Protein AF-A0A957GV05-F1 (afdb_monomer)

Mean predicted aligned error: 7.46 Å

Radius of gyration: 17.76 Å; Cα contacts (8 Å, |Δi|>4): 15; chains: 1; bounding box: 34×45×40 Å

Foldseek 3Di:
DDPPPPPDDDDDPPVVVVVLVPDDPVVNVVVVVVVVVVVLVVQLVVQCVVCVPDDSVVSNVVSVVVVVVVVVVVD

Sequence (75 aa):
MTETDELQFDPIDWQQMRMMAKLTVGERMKAMAQSSAFGHALLRGAFQTRFPNRSLHEINMMMMRYIEWQEERKY

pLDDT: mean 88.61, std 13.81, range [37.78, 97.94]

Nearest PDB structures (foldseek):
  6c3p-assembly1_A  TM=6.033E-01  e=4.932E+00  Homo sapiens
  6o9v-assembly1_B-2  TM=6.465E-01  e=9.237E+00  Paramagnetospirillum magnetotacticum

Solvent-accessible surface area (backbone atoms only — not comparable to full-atom values): 4618 Å² total; per-residue (Å²): 135,85,79,75,77,75,83,79,71,80,80,81,61,63,67,59,52,57,55,56,71,75,44,54,74,68,51,49,54,48,52,51,52,51,51,52,52,50,53,52,50,52,53,49,52,52,45,45,71,76,41,70,90,56,52,71,66,58,46,51,53,52,49,50,53,51,52,53,56,53,58,65,70,75,110

Secondary structure (DSSP, 8-state):
--------PPPP-HHHHHHHHTS-HHHHHHHHHHHHHHHHHHHHHHHHHH-TTS-HHHHHHHHHHHHHHHHHT--

Structure (mmCIF, N/CA/C/O backbone):
data_AF-A0A957GV05-F1
#
_entry.id   AF-A0A957GV05-F1
#
loop_
_atom_site.group_PDB
_atom_site.id
_atom_site.type_symbol
_atom_site.label_atom_id
_atom_site.label_alt_id
_atom_site.label_comp_id
_atom_site.label_asym_id
_atom_site.label_entity_id
_atom_site.label_seq_id
_atom_site.pdbx_PDB_ins_code
_atom_site.Cartn_x
_atom_site.Cartn_y
_atom_site.Cartn_z
_atom_site.occupancy
_atom_site.B_iso_or_equiv
_atom_site.auth_seq_id
_atom_site.auth_comp_id
_atom_site.auth_asym_id
_atom_site.auth_atom_id
_atom_site.pdbx_PDB_model_num
ATOM 1 N N . MET A 1 1 ? 18.959 -39.875 5.009 1.00 37.78 1 MET A N 1
ATOM 2 C CA . MET A 1 1 ? 18.046 -39.741 3.859 1.00 37.78 1 MET A CA 1
ATOM 3 C C . MET A 1 1 ? 17.676 -38.276 3.786 1.00 37.78 1 MET A C 1
ATOM 5 O O . MET A 1 1 ? 16.940 -37.815 4.641 1.00 37.78 1 MET A O 1
ATOM 9 N N . THR A 1 2 ? 18.324 -37.523 2.903 1.00 42.66 2 THR A N 1
ATOM 10 C CA . THR A 1 2 ? 18.029 -36.104 2.674 1.00 42.66 2 THR A CA 1
ATOM 11 C C . THR A 1 2 ? 16.868 -36.031 1.698 1.00 42.66 2 THR A C 1
ATOM 13 O O . THR A 1 2 ? 17.050 -36.275 0.508 1.00 42.66 2 THR A O 1
ATOM 16 N N . GLU A 1 3 ? 15.678 -35.786 2.232 1.00 50.44 3 GLU A N 1
ATOM 17 C CA . GLU A 1 3 ? 14.492 -35.419 1.468 1.00 50.44 3 GLU A CA 1
ATOM 18 C C . GLU A 1 3 ? 14.783 -34.038 0.866 1.00 50.44 3 GLU A C 1
ATOM 20 O O . GLU A 1 3 ? 14.850 -33.032 1.569 1.00 50.44 3 GLU A O 1
ATOM 25 N N . THR A 1 4 ? 15.125 -33.993 -0.420 1.00 58.12 4 THR A N 1
ATOM 2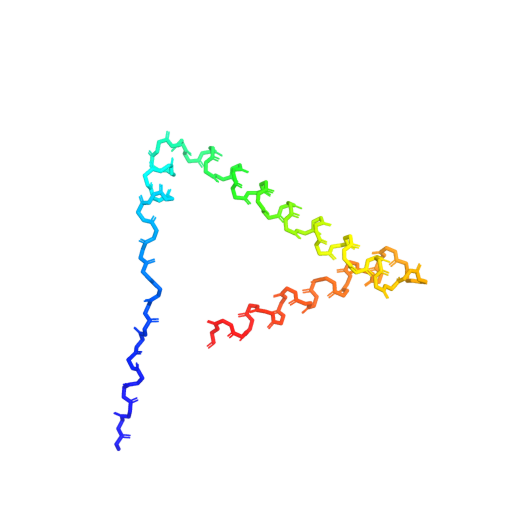6 C CA . THR A 1 4 ? 15.080 -32.746 -1.178 1.00 58.12 4 THR A CA 1
ATOM 27 C C . THR A 1 4 ? 13.608 -32.433 -1.371 1.00 58.12 4 THR A C 1
ATOM 29 O O . THR A 1 4 ? 12.997 -32.992 -2.280 1.00 58.12 4 THR A O 1
ATOM 32 N N . ASP A 1 5 ? 13.041 -31.598 -0.499 1.00 60.22 5 ASP A N 1
ATOM 33 C CA . ASP A 1 5 ? 11.787 -30.906 -0.790 1.00 60.22 5 ASP A CA 1
ATOM 34 C C . ASP A 1 5 ? 11.963 -30.237 -2.157 1.00 60.22 5 ASP A C 1
ATOM 36 O O . ASP A 1 5 ? 12.755 -29.302 -2.318 1.00 60.22 5 ASP A O 1
ATOM 40 N N . GLU A 1 6 ? 11.313 -30.785 -3.183 1.00 65.06 6 GLU A N 1
ATOM 41 C CA . GLU A 1 6 ? 11.294 -30.181 -4.506 1.00 65.06 6 GLU A CA 1
ATOM 42 C C . GLU A 1 6 ? 10.625 -28.814 -4.354 1.00 65.06 6 GLU A C 1
ATOM 44 O O . GLU A 1 6 ? 9.417 -28.721 -4.145 1.00 65.06 6 GLU A O 1
ATOM 49 N N . LEU A 1 7 ? 11.424 -27.744 -4.407 1.00 66.88 7 LEU A N 1
ATOM 50 C CA . LEU A 1 7 ? 10.936 -26.368 -4.394 1.00 66.88 7 LEU A CA 1
ATOM 51 C C . LEU A 1 7 ? 10.001 -26.171 -5.594 1.00 66.88 7 LEU A C 1
ATOM 53 O O . LEU A 1 7 ? 10.437 -25.904 -6.716 1.00 66.88 7 LEU A O 1
ATOM 57 N N . GLN A 1 8 ? 8.704 -26.333 -5.356 1.00 75.38 8 GLN A N 1
ATOM 58 C CA . GLN A 1 8 ? 7.668 -26.105 -6.345 1.00 75.38 8 GLN A CA 1
ATOM 59 C C . GLN A 1 8 ? 7.435 -24.597 -6.454 1.00 75.38 8 GLN A C 1
ATOM 61 O O . GLN A 1 8 ? 6.750 -23.994 -5.632 1.00 75.38 8 GLN A O 1
ATOM 66 N N . PHE A 1 9 ? 8.038 -23.973 -7.464 1.00 77.25 9 PHE A N 1
ATOM 67 C CA . PHE A 1 9 ? 7.793 -22.565 -7.761 1.00 77.25 9 PHE A CA 1
ATOM 68 C C . PHE A 1 9 ? 6.432 -22.378 -8.432 1.00 77.25 9 PHE A C 1
ATOM 70 O O . PHE A 1 9 ? 6.052 -23.150 -9.318 1.00 77.25 9 PHE A O 1
ATOM 77 N N . ASP A 1 10 ? 5.736 -21.302 -8.064 1.00 82.31 10 ASP A N 1
ATOM 78 C CA . ASP A 1 10 ? 4.578 -20.835 -8.819 1.00 82.31 10 ASP A CA 1
ATOM 79 C C . ASP A 1 10 ? 4.987 -20.515 -10.271 1.00 82.31 10 ASP A C 1
ATOM 81 O O . ASP A 1 10 ? 6.083 -19.992 -10.518 1.00 82.31 10 ASP A O 1
ATOM 85 N N . PRO A 1 11 ? 4.129 -20.814 -11.262 1.00 86.88 11 PRO A N 1
ATOM 86 C CA . PRO A 1 11 ? 4.423 -20.507 -12.653 1.00 86.88 11 PRO A CA 1
ATOM 87 C C . PRO A 1 11 ? 4.586 -18.994 -12.857 1.00 86.88 11 PRO A C 1
ATOM 89 O O . PRO A 1 11 ? 3.830 -18.189 -12.314 1.00 86.88 11 PRO A O 1
ATOM 92 N N . ILE A 1 12 ? 5.553 -18.603 -13.691 1.00 86.94 12 ILE A N 1
ATOM 93 C CA . ILE A 1 12 ? 5.808 -17.192 -14.012 1.00 86.94 12 ILE A CA 1
ATOM 94 C C . ILE A 1 12 ? 4.573 -16.575 -14.680 1.00 86.94 12 ILE A C 1
ATOM 96 O O . ILE A 1 12 ? 4.136 -17.031 -15.741 1.00 86.94 12 ILE A O 1
ATOM 100 N N . ASP A 1 13 ? 4.069 -15.471 -14.123 1.00 91.25 13 ASP A N 1
ATOM 101 C CA . ASP A 1 13 ? 3.057 -14.649 -14.786 1.00 91.25 13 ASP A CA 1
ATOM 102 C C . ASP A 1 13 ? 3.694 -13.832 -15.927 1.00 91.25 13 A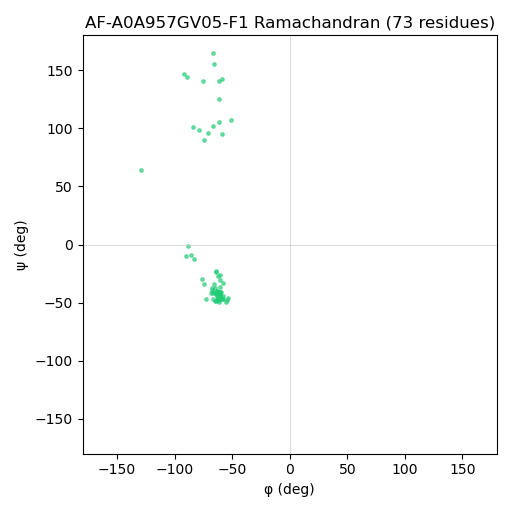SP A C 1
ATOM 104 O O . ASP A 1 13 ? 4.172 -12.700 -15.776 1.00 91.25 13 ASP A O 1
ATOM 108 N N . TRP A 1 14 ? 3.705 -14.431 -17.119 1.00 93.31 14 TRP A N 1
ATOM 109 C CA . TRP A 1 14 ? 4.234 -13.817 -18.336 1.00 93.31 14 TRP A CA 1
ATOM 110 C C . TRP A 1 14 ? 3.489 -12.546 -18.757 1.00 93.31 14 TRP A C 1
ATOM 112 O O . TRP A 1 14 ? 4.078 -11.681 -19.417 1.00 93.31 14 TRP A O 1
ATOM 122 N N . GLN A 1 15 ? 2.206 -12.413 -18.406 1.00 94.31 15 GLN A N 1
ATOM 123 C CA . GLN A 1 15 ? 1.431 -11.217 -18.728 1.00 94.31 15 GLN A CA 1
ATOM 124 C C . GLN A 1 15 ? 1.875 -10.061 -17.838 1.00 94.31 15 GLN A C 1
ATOM 126 O O . GLN A 1 15 ? 2.188 -8.982 -18.350 1.00 94.31 15 GLN A O 1
ATOM 131 N N . GLN A 1 16 ? 1.997 -10.308 -16.532 1.00 90.44 16 GLN A N 1
ATOM 132 C CA . GLN A 1 16 ? 2.535 -9.343 -15.581 1.00 90.44 16 GLN A CA 1
ATOM 133 C C . GLN A 1 16 ? 3.953 -8.916 -15.968 1.00 90.44 16 GLN A C 1
ATOM 135 O O . GLN A 1 16 ? 4.221 -7.716 -16.057 1.00 90.44 16 GLN A O 1
ATOM 140 N N . MET A 1 17 ? 4.836 -9.867 -16.293 1.00 91.06 17 MET A N 1
ATOM 141 C CA . MET A 1 17 ? 6.193 -9.570 -16.767 1.00 91.06 17 MET A CA 1
ATOM 142 C C . MET A 1 17 ? 6.185 -8.638 -17.983 1.00 91.06 17 MET A C 1
ATOM 144 O O . MET A 1 17 ? 6.894 -7.630 -18.006 1.00 91.06 17 MET A O 1
ATOM 148 N N . ARG A 1 18 ? 5.348 -8.929 -18.986 1.00 94.06 18 ARG A N 1
ATOM 149 C CA . ARG A 1 18 ? 5.246 -8.107 -20.199 1.00 94.06 18 ARG A CA 1
ATOM 150 C C . ARG A 1 18 ? 4.713 -6.705 -19.909 1.00 94.06 18 ARG A C 1
ATOM 152 O O . ARG A 1 18 ? 5.157 -5.754 -20.548 1.00 94.06 18 ARG A O 1
ATOM 159 N N . MET A 1 19 ? 3.766 -6.562 -18.982 1.00 91.69 19 MET A N 1
ATOM 160 C CA . MET A 1 19 ? 3.259 -5.252 -18.561 1.00 91.69 19 MET A CA 1
ATOM 161 C C . MET A 1 19 ? 4.342 -4.452 -17.834 1.00 91.69 19 MET A C 1
ATOM 163 O O . MET A 1 19 ? 4.589 -3.301 -18.184 1.00 91.69 19 MET A O 1
ATOM 167 N N . MET A 1 20 ? 5.049 -5.079 -16.893 1.00 90.31 20 MET A N 1
ATOM 168 C CA . MET A 1 20 ? 6.118 -4.442 -16.119 1.00 90.31 20 MET A CA 1
ATOM 169 C C . MET A 1 20 ? 7.323 -4.047 -16.981 1.00 90.31 20 MET A C 1
ATOM 171 O O . MET A 1 20 ? 7.941 -3.012 -16.730 1.00 90.31 20 MET A O 1
ATOM 175 N N . ALA A 1 21 ? 7.636 -4.826 -18.022 1.00 91.50 21 ALA A N 1
ATOM 176 C CA . ALA A 1 21 ? 8.721 -4.536 -18.960 1.00 91.50 21 ALA A CA 1
ATOM 177 C C . ALA A 1 21 ? 8.501 -3.247 -19.772 1.00 91.50 21 ALA A C 1
ATOM 179 O O . ALA A 1 21 ? 9.467 -2.652 -20.242 1.00 91.50 21 ALA A O 1
ATOM 180 N N . LYS A 1 22 ? 7.247 -2.801 -19.929 1.00 94.69 22 LYS A N 1
ATOM 181 C CA . LYS A 1 22 ? 6.904 -1.553 -20.633 1.00 94.69 22 LYS A CA 1
ATOM 182 C C . LYS A 1 22 ? 7.033 -0.304 -19.760 1.00 94.69 22 LYS A C 1
ATOM 184 O O . LYS A 1 22 ? 6.974 0.800 -20.289 1.00 94.69 22 LYS A O 1
ATOM 189 N N . LEU A 1 23 ? 7.170 -0.472 -18.447 1.00 93.94 23 LEU A N 1
ATOM 190 C CA . LEU A 1 23 ? 7.266 0.622 -17.487 1.00 93.94 23 LEU A CA 1
ATOM 191 C C . LEU A 1 23 ? 8.729 1.003 -17.254 1.00 93.94 23 LEU A C 1
ATOM 193 O O . LEU A 1 23 ? 9.609 0.142 -17.224 1.00 93.94 23 LEU A O 1
ATOM 197 N N . THR A 1 24 ? 9.000 2.279 -17.004 1.00 96.31 24 THR A N 1
ATOM 198 C CA . THR A 1 24 ? 10.281 2.737 -16.450 1.00 96.31 24 THR A CA 1
ATOM 199 C C . THR A 1 24 ? 10.473 2.227 -15.016 1.00 96.31 24 THR A C 1
ATOM 201 O O . THR A 1 24 ? 9.529 1.798 -14.351 1.00 96.31 24 THR A O 1
ATOM 204 N N . VAL A 1 25 ? 11.702 2.295 -14.490 1.00 91.12 25 VAL A N 1
ATOM 205 C CA . VAL A 1 25 ? 11.986 1.934 -13.084 1.00 91.12 25 VAL A CA 1
ATOM 206 C C . VAL A 1 25 ? 11.083 2.713 -12.119 1.00 91.12 25 VAL A C 1
ATOM 208 O O . VAL A 1 25 ? 10.489 2.116 -11.223 1.00 91.12 25 VAL A O 1
ATOM 211 N N . GLY A 1 26 ? 10.938 4.026 -12.331 1.00 95.31 26 GLY A N 1
ATOM 212 C CA . GLY A 1 26 ? 10.107 4.885 -11.485 1.00 95.31 26 GLY A CA 1
ATOM 213 C C . GLY A 1 26 ? 8.625 4.507 -11.530 1.00 95.31 26 GLY A C 1
ATOM 214 O O . GLY A 1 26 ? 7.967 4.453 -10.493 1.00 95.31 26 GLY A O 1
ATOM 215 N N . GLU A 1 27 ? 8.102 4.166 -12.707 1.00 95.81 27 GLU A N 1
ATOM 216 C CA . GLU A 1 27 ? 6.715 3.711 -12.854 1.00 95.81 27 GLU A CA 1
ATOM 217 C C . GLU A 1 27 ? 6.476 2.349 -12.198 1.00 95.81 27 GLU A C 1
ATOM 219 O O . GLU A 1 27 ? 5.443 2.163 -11.558 1.00 95.81 27 GLU A O 1
ATOM 224 N N . ARG A 1 28 ? 7.441 1.422 -12.273 1.00 93.12 28 ARG A N 1
ATOM 225 C CA . ARG A 1 28 ? 7.363 0.147 -11.543 1.00 93.12 28 ARG A CA 1
ATOM 226 C C . ARG A 1 28 ? 7.319 0.367 -10.034 1.00 93.12 28 ARG A C 1
ATOM 228 O O . ARG A 1 28 ? 6.472 -0.215 -9.362 1.00 93.12 28 ARG A O 1
ATOM 235 N N . MET A 1 29 ? 8.187 1.230 -9.501 1.00 93.44 29 MET A N 1
ATOM 236 C CA . MET A 1 29 ? 8.183 1.579 -8.074 1.00 93.44 29 MET A CA 1
ATOM 237 C C . MET A 1 29 ? 6.852 2.204 -7.654 1.00 93.44 29 MET A C 1
ATOM 239 O O . MET A 1 29 ? 6.282 1.818 -6.634 1.00 93.44 29 MET A O 1
ATOM 243 N N . LYS A 1 30 ? 6.318 3.118 -8.469 1.00 94.94 30 LYS A N 1
ATOM 244 C CA . LYS A 1 30 ? 5.014 3.738 -8.226 1.00 94.94 30 LYS A CA 1
ATOM 245 C C . LYS A 1 30 ? 3.887 2.704 -8.216 1.00 94.94 30 LYS A C 1
ATOM 247 O O . LYS A 1 30 ? 3.077 2.722 -7.294 1.00 94.94 30 LYS A O 1
ATOM 252 N N . ALA A 1 31 ? 3.852 1.796 -9.191 1.00 90.25 31 ALA A N 1
ATOM 253 C CA . ALA A 1 31 ? 2.846 0.740 -9.264 1.00 90.25 31 ALA A CA 1
ATOM 254 C C . ALA A 1 31 ? 2.899 -0.183 -8.033 1.00 90.25 31 ALA A C 1
ATOM 256 O O . ALA A 1 31 ? 1.862 -0.471 -7.435 1.00 90.25 31 ALA A O 1
ATOM 257 N N . MET A 1 32 ? 4.100 -0.578 -7.594 1.00 90.38 32 MET A N 1
ATOM 258 C CA . MET A 1 32 ? 4.279 -1.376 -6.374 1.00 90.38 32 MET A CA 1
ATOM 259 C C . MET A 1 32 ? 3.799 -0.629 -5.123 1.00 90.38 32 MET A C 1
ATOM 261 O O . MET A 1 32 ? 3.043 -1.187 -4.327 1.00 90.38 32 MET A O 1
ATOM 265 N N . ALA A 1 33 ? 4.169 0.646 -4.970 1.00 94.06 33 ALA A N 1
ATOM 266 C CA . ALA A 1 33 ? 3.737 1.466 -3.839 1.00 94.06 33 ALA A CA 1
ATOM 267 C C . ALA A 1 33 ? 2.208 1.640 -3.803 1.00 94.06 33 ALA A C 1
ATOM 269 O O . ALA A 1 33 ? 1.594 1.519 -2.743 1.00 94.06 33 ALA A O 1
ATOM 270 N N . GLN A 1 34 ? 1.578 1.868 -4.960 1.00 95.38 34 GLN A N 1
ATOM 271 C CA . GLN A 1 34 ? 0.121 1.962 -5.077 1.00 95.38 34 GLN A CA 1
ATOM 272 C C . GLN A 1 34 ? -0.567 0.640 -4.726 1.00 95.38 34 GLN A C 1
ATOM 274 O O . GLN A 1 34 ? -1.549 0.645 -3.986 1.00 95.38 34 GLN A O 1
ATOM 279 N N . SER A 1 35 ? -0.030 -0.487 -5.199 1.00 92.19 35 SER A N 1
ATOM 280 C CA . SER A 1 35 ? -0.549 -1.816 -4.868 1.00 92.19 35 SER A CA 1
ATOM 281 C C . SER A 1 35 ? -0.460 -2.103 -3.366 1.00 92.19 35 SER A C 1
ATOM 283 O O . SER A 1 35 ? -1.427 -2.579 -2.774 1.00 92.19 35 SER A O 1
ATOM 285 N N . SER A 1 36 ? 0.668 -1.771 -2.728 1.00 93.00 36 SER A N 1
ATOM 286 C CA . SER A 1 36 ? 0.831 -1.910 -1.276 1.00 93.00 36 SER A CA 1
ATOM 287 C C . SER A 1 36 ? -0.162 -1.030 -0.510 1.00 93.00 36 SER A C 1
ATOM 289 O O . SER A 1 36 ? -0.869 -1.515 0.375 1.00 93.00 36 SER A O 1
ATOM 291 N N . ALA A 1 37 ? -0.296 0.243 -0.897 1.00 95.00 37 ALA A N 1
ATOM 292 C CA . ALA A 1 37 ? -1.242 1.164 -0.274 1.00 95.00 37 ALA A CA 1
ATOM 293 C C . ALA A 1 37 ? -2.695 0.674 -0.391 1.00 95.00 37 ALA A C 1
ATOM 295 O O . ALA A 1 37 ? -3.451 0.750 0.580 1.00 95.00 37 ALA A O 1
ATOM 296 N N . PHE A 1 38 ? -3.073 0.132 -1.551 1.00 95.81 38 PHE A N 1
ATOM 297 C CA . PHE A 1 38 ? -4.387 -0.464 -1.768 1.00 95.81 38 PHE A CA 1
ATOM 298 C C . PHE A 1 38 ? -4.617 -1.686 -0.870 1.00 95.81 38 PHE A C 1
ATOM 300 O O . PHE A 1 38 ? -5.632 -1.748 -0.175 1.00 95.81 38 PHE A O 1
ATOM 307 N N . GLY A 1 39 ? -3.655 -2.613 -0.805 1.00 94.69 39 GLY A N 1
ATOM 308 C CA . GLY A 1 39 ? -3.730 -3.781 0.077 1.00 94.69 39 GLY A CA 1
ATOM 309 C C . GLY A 1 39 ? -3.889 -3.398 1.552 1.00 94.69 39 GLY A C 1
ATOM 310 O O . GLY A 1 39 ? -4.763 -3.924 2.243 1.00 94.69 39 GL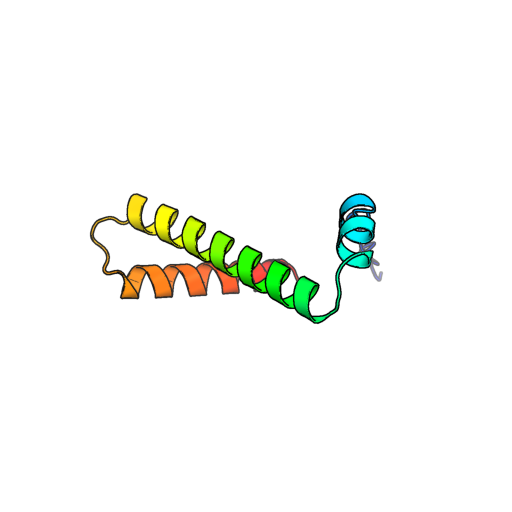Y A O 1
ATOM 311 N N . HIS A 1 40 ? -3.117 -2.416 2.027 1.00 95.06 40 HIS A N 1
ATOM 312 C CA . HIS A 1 40 ? -3.249 -1.896 3.391 1.00 95.06 40 HIS A CA 1
ATOM 313 C C . HIS A 1 40 ? -4.614 -1.242 3.638 1.00 95.06 40 HIS A C 1
ATOM 315 O O . HIS A 1 40 ? -5.202 -1.427 4.703 1.00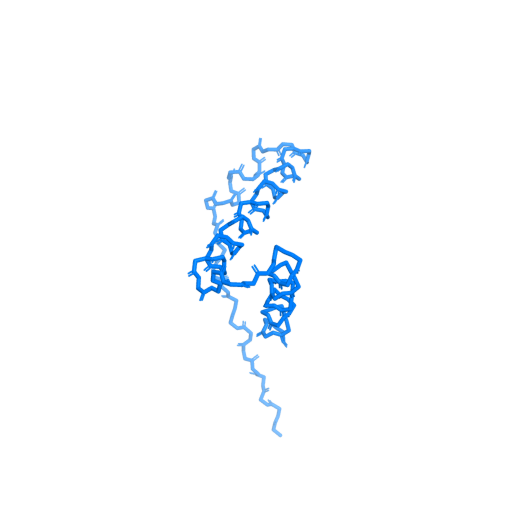 95.06 40 HIS A O 1
ATOM 321 N N . ALA A 1 41 ? -5.146 -0.486 2.672 1.00 95.69 41 ALA A N 1
ATOM 322 C CA . ALA A 1 41 ? -6.464 0.133 2.797 1.00 95.69 41 ALA A CA 1
ATOM 323 C C . ALA A 1 41 ? -7.583 -0.915 2.898 1.00 95.69 41 ALA A C 1
ATOM 325 O O . ALA A 1 41 ? -8.459 -0.785 3.755 1.00 95.69 41 ALA A O 1
ATOM 326 N N . LEU A 1 42 ? -7.520 -1.977 2.085 1.00 96.81 42 LEU A N 1
ATOM 327 C CA . LEU A 1 42 ? -8.459 -3.097 2.155 1.00 96.81 42 LEU A CA 1
ATOM 328 C C . LEU A 1 42 ? -8.401 -3.806 3.512 1.00 96.81 42 LEU A C 1
ATOM 330 O O . LEU A 1 42 ? -9.439 -3.992 4.147 1.00 96.81 42 LEU A O 1
ATOM 334 N N . LEU A 1 43 ? -7.200 -4.157 3.986 1.00 96.00 43 LEU A N 1
ATOM 335 C CA . LEU A 1 43 ? -7.024 -4.812 5.286 1.00 96.00 43 LEU A CA 1
ATOM 336 C C . LEU A 1 43 ? -7.537 -3.940 6.432 1.00 96.00 43 LEU A C 1
ATOM 338 O O . LEU A 1 43 ? -8.263 -4.424 7.301 1.00 96.00 43 LEU A O 1
ATOM 342 N N . ARG A 1 44 ? -7.217 -2.642 6.415 1.00 96.06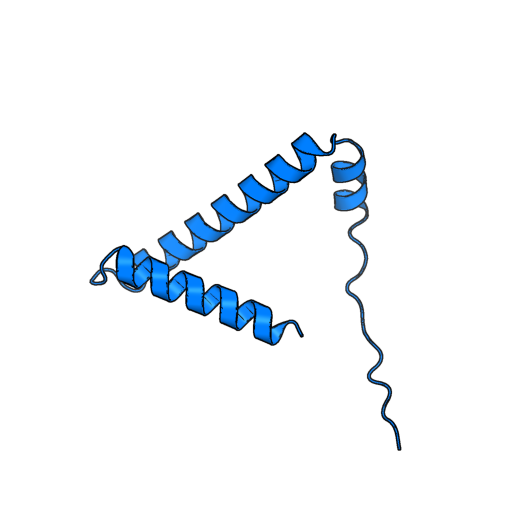 44 ARG A N 1
ATOM 343 C CA . ARG A 1 44 ? -7.724 -1.688 7.405 1.00 96.06 44 ARG A CA 1
ATOM 344 C C . ARG A 1 44 ? -9.251 -1.632 7.395 1.00 96.06 44 ARG A C 1
ATOM 346 O O . ARG A 1 44 ? -9.848 -1.727 8.463 1.00 96.06 44 ARG A O 1
ATOM 353 N N . GLY A 1 45 ? -9.878 -1.528 6.222 1.00 96.56 45 GLY A N 1
ATOM 354 C CA . GLY A 1 45 ? -11.339 -1.509 6.093 1.00 96.56 45 GLY A CA 1
ATOM 355 C C . GLY A 1 45 ? -11.997 -2.799 6.598 1.00 96.56 45 GLY A C 1
ATOM 356 O O . GLY A 1 45 ? -12.998 -2.755 7.319 1.00 96.56 45 GLY A O 1
ATOM 357 N N . ALA A 1 46 ? -11.393 -3.953 6.303 1.00 97.12 46 ALA A N 1
ATOM 358 C CA . ALA A 1 46 ? -11.851 -5.244 6.809 1.00 97.12 46 ALA A CA 1
ATOM 359 C C . ALA A 1 46 ? -11.748 -5.329 8.341 1.00 97.12 46 ALA A C 1
ATOM 361 O O . ALA A 1 46 ? -12.699 -5.746 9.007 1.00 97.12 46 ALA A O 1
ATOM 362 N N . PHE A 1 47 ? -10.631 -4.884 8.926 1.00 97.50 47 PHE A N 1
ATOM 363 C CA . PHE A 1 47 ? -10.460 -4.872 10.378 1.00 97.50 47 PHE A CA 1
ATOM 364 C C . PHE A 1 47 ? -11.385 -3.880 11.078 1.00 97.50 47 PHE A C 1
ATOM 366 O O . PHE A 1 47 ? -11.941 -4.229 12.115 1.00 97.50 47 PHE A O 1
ATOM 373 N N . GLN A 1 48 ? -11.607 -2.691 10.514 1.00 97.62 48 GLN A N 1
ATOM 374 C CA . GLN A 1 48 ? -12.568 -1.724 11.056 1.00 97.62 48 GLN A CA 1
ATOM 375 C C . GLN A 1 48 ? -13.988 -2.294 11.077 1.00 97.62 48 GLN A C 1
ATOM 377 O O . GLN A 1 48 ? -14.698 -2.138 12.065 1.00 97.62 48 GLN A O 1
ATOM 382 N N . THR A 1 49 ? -14.375 -3.010 10.020 1.00 97.38 49 THR A N 1
ATOM 383 C CA . THR A 1 49 ? -15.686 -3.667 9.939 1.00 97.38 49 THR A CA 1
ATOM 384 C C . THR A 1 49 ? -15.811 -4.795 10.966 1.00 97.38 49 THR A C 1
ATOM 386 O O . THR A 1 49 ? -16.848 -4.947 11.605 1.00 97.38 49 THR A O 1
ATOM 389 N N . ARG A 1 50 ? -14.746 -5.585 11.156 1.00 97.62 50 ARG A N 1
ATOM 390 C CA . ARG A 1 50 ? -14.731 -6.719 12.093 1.00 97.62 50 ARG A CA 1
ATOM 391 C C . ARG A 1 50 ? -14.612 -6.300 13.562 1.00 97.62 50 ARG A C 1
ATOM 393 O O . ARG A 1 50 ? -15.103 -7.009 14.436 1.00 97.62 50 ARG A O 1
ATOM 400 N N . PHE A 1 51 ? -13.954 -5.177 13.839 1.00 97.38 51 PHE A N 1
ATOM 401 C CA . PHE A 1 51 ? -13.658 -4.687 15.185 1.00 97.38 51 PHE A CA 1
ATOM 402 C C . PHE A 1 51 ? -14.083 -3.216 15.349 1.00 97.38 51 PHE A C 1
ATOM 404 O O . PHE A 1 51 ? -13.234 -2.357 15.592 1.00 97.38 51 PHE A O 1
ATOM 411 N N . PRO A 1 52 ? -15.392 -2.908 15.263 1.00 96.50 52 PRO A N 1
ATOM 412 C CA . PRO A 1 52 ? -15.888 -1.527 15.199 1.00 96.50 52 PRO A CA 1
ATOM 413 C C . PRO A 1 52 ? -15.596 -0.694 16.457 1.00 96.50 52 PRO A C 1
ATOM 415 O O . PRO A 1 52 ? -15.544 0.528 16.387 1.00 96.50 52 PRO A O 1
ATOM 418 N N . ASN A 1 53 ? -15.372 -1.345 17.603 1.00 97.81 53 ASN A N 1
ATOM 419 C CA . ASN A 1 53 ? -15.098 -0.680 18.882 1.00 97.81 53 ASN A CA 1
ATOM 420 C C . ASN A 1 53 ? -13.606 -0.391 19.119 1.00 97.81 53 ASN A C 1
ATOM 422 O O . ASN A 1 53 ? -13.245 0.116 20.179 1.00 97.81 53 ASN A O 1
ATOM 426 N N . ARG A 1 54 ? -12.723 -0.771 18.189 1.00 97.12 54 ARG A N 1
ATOM 427 C CA . ARG A 1 54 ? -11.280 -0.544 18.318 1.00 97.12 54 ARG A CA 1
ATOM 428 C C . ARG A 1 54 ? -10.895 0.804 17.733 1.00 97.12 54 ARG A C 1
ATOM 430 O O . ARG A 1 54 ? -11.420 1.237 16.709 1.00 97.12 54 ARG A O 1
ATOM 437 N N . SER A 1 55 ? -9.925 1.447 18.368 1.00 97.62 55 SER A N 1
ATOM 438 C CA . SER A 1 55 ? -9.320 2.665 17.845 1.00 97.62 55 SER A CA 1
ATOM 439 C C . SER A 1 55 ? -8.554 2.387 16.550 1.00 97.62 55 SER A C 1
ATOM 441 O O . SER A 1 55 ? -8.046 1.289 16.316 1.00 97.62 55 SER A O 1
ATOM 443 N N . LEU A 1 56 ? -8.389 3.416 15.718 1.00 95.00 56 LEU A N 1
ATOM 444 C CA . LEU A 1 56 ? -7.599 3.309 14.489 1.00 95.00 56 LEU A CA 1
ATOM 445 C C . LEU A 1 56 ? -6.148 2.867 14.757 1.00 95.00 56 LEU A C 1
ATOM 447 O O . LEU A 1 56 ? -5.557 2.159 13.943 1.00 95.00 56 LEU A O 1
ATOM 451 N N . HIS A 1 57 ? -5.580 3.262 15.899 1.00 97.44 57 HIS A N 1
ATOM 452 C CA . HIS A 1 57 ? -4.244 2.841 16.307 1.00 97.44 57 HIS A CA 1
ATOM 453 C C . HIS A 1 57 ? -4.177 1.326 16.551 1.00 97.44 57 HIS A C 1
ATOM 455 O O . HIS A 1 57 ? -3.318 0.658 15.980 1.00 97.44 57 HIS A O 1
ATOM 461 N N . GLU A 1 58 ? -5.122 0.768 17.315 1.00 97.81 58 GLU A N 1
ATOM 462 C CA . GLU A 1 58 ? -5.212 -0.681 17.539 1.00 97.81 58 GLU A CA 1
ATOM 463 C C . GLU A 1 58 ? -5.419 -1.440 16.223 1.00 97.81 58 GLU A C 1
ATOM 465 O O . GLU A 1 58 ? -4.750 -2.443 15.987 1.00 97.81 58 GLU A O 1
ATOM 470 N N . ILE A 1 59 ? -6.279 -0.931 15.332 1.00 97.94 59 ILE A N 1
ATOM 471 C CA . ILE A 1 59 ? -6.489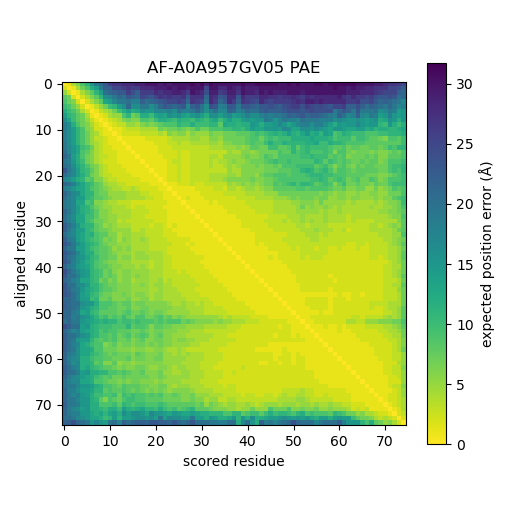 -1.517 14.001 1.00 97.94 59 ILE A CA 1
ATOM 472 C C . ILE A 1 59 ? -5.183 -1.555 13.198 1.00 97.94 59 ILE A C 1
ATOM 474 O O . ILE A 1 59 ? -4.853 -2.585 12.610 1.00 97.94 59 ILE A O 1
ATOM 478 N N . ASN A 1 60 ? -4.419 -0.460 13.179 1.00 95.81 60 ASN A N 1
ATOM 479 C CA . ASN A 1 60 ? -3.141 -0.412 12.468 1.00 95.81 60 ASN A CA 1
ATOM 480 C C . ASN A 1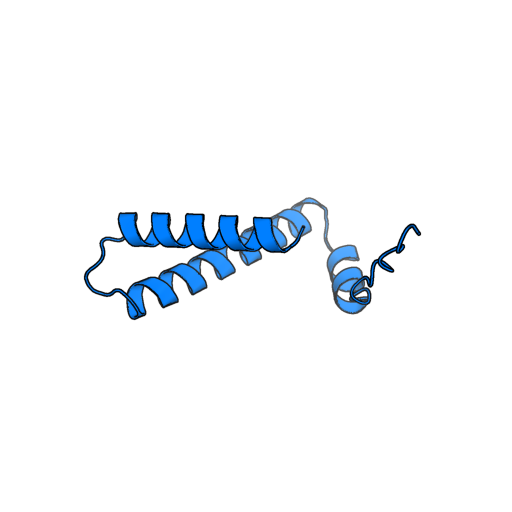 60 ? -2.128 -1.405 13.060 1.00 95.81 60 ASN A C 1
ATOM 482 O O . ASN A 1 60 ? -1.449 -2.093 12.301 1.00 95.81 60 ASN A O 1
ATOM 486 N N . MET A 1 61 ? -2.060 -1.535 14.388 1.00 97.81 61 MET A N 1
ATOM 487 C CA . MET A 1 61 ? -1.190 -2.519 15.044 1.00 97.81 61 MET A CA 1
ATOM 488 C C . MET A 1 61 ? -1.585 -3.960 14.702 1.00 97.81 61 MET A C 1
ATOM 490 O O . MET A 1 61 ? -0.722 -4.791 14.425 1.00 97.81 61 MET A O 1
ATOM 494 N N . MET A 1 62 ? -2.886 -4.262 14.680 1.00 96.62 62 MET A N 1
ATOM 495 C CA . MET A 1 62 ? -3.391 -5.575 14.268 1.00 96.62 62 MET A CA 1
ATOM 496 C C . MET A 1 62 ? -3.044 -5.883 12.812 1.00 96.62 62 MET A C 1
ATOM 498 O O . MET A 1 62 ? -2.624 -6.996 12.507 1.00 96.62 62 MET A O 1
ATOM 502 N N . MET A 1 63 ? -3.181 -4.892 11.929 1.00 95.81 63 MET A N 1
ATOM 503 C CA . MET A 1 63 ? -2.824 -5.025 10.521 1.00 95.81 63 MET A CA 1
ATOM 504 C C . MET A 1 63 ? -1.334 -5.308 10.332 1.00 95.81 63 MET A C 1
ATOM 506 O O . MET A 1 63 ? -1.001 -6.224 9.588 1.00 95.81 63 MET A O 1
ATOM 510 N N . MET A 1 64 ? -0.450 -4.576 11.018 1.00 95.44 64 MET A N 1
ATOM 5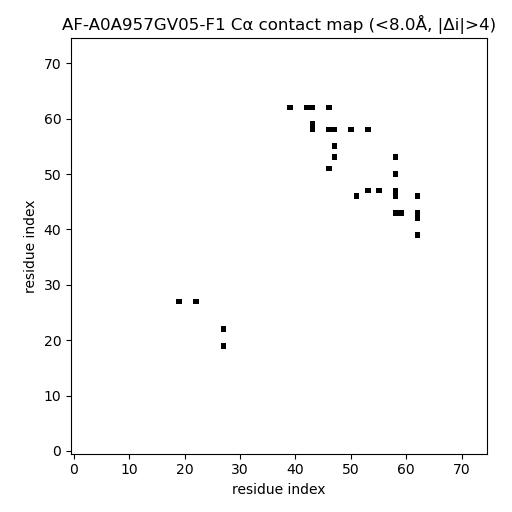11 C CA . MET A 1 64 ? 0.996 -4.811 10.926 1.00 95.44 64 MET A CA 1
ATOM 512 C C . MET A 1 64 ? 1.371 -6.217 11.396 1.00 95.44 64 MET A C 1
ATOM 514 O O . MET A 1 64 ? 2.034 -6.932 10.654 1.00 95.44 64 MET A O 1
ATOM 518 N N . ARG A 1 65 ? 0.858 -6.659 12.555 1.00 95.88 65 ARG A N 1
ATOM 519 C CA . ARG A 1 65 ? 1.101 -8.031 13.037 1.00 95.88 65 ARG A CA 1
ATOM 520 C C . ARG A 1 65 ? 0.578 -9.098 12.083 1.00 95.88 65 ARG A C 1
ATOM 522 O O . ARG A 1 65 ? 1.179 -10.154 11.957 1.00 95.88 65 ARG A O 1
ATOM 529 N N . TYR A 1 66 ? -0.556 -8.847 11.434 1.00 94.69 66 TYR A N 1
ATOM 530 C CA . TYR A 1 66 ? -1.095 -9.777 10.448 1.00 94.69 66 TYR A CA 1
ATOM 531 C C . TYR A 1 66 ? -0.196 -9.882 9.211 1.00 94.69 66 TYR A C 1
ATOM 533 O O . TYR A 1 66 ? 0.007 -10.983 8.714 1.00 94.69 66 TYR A O 1
ATOM 541 N N . ILE A 1 67 ? 0.334 -8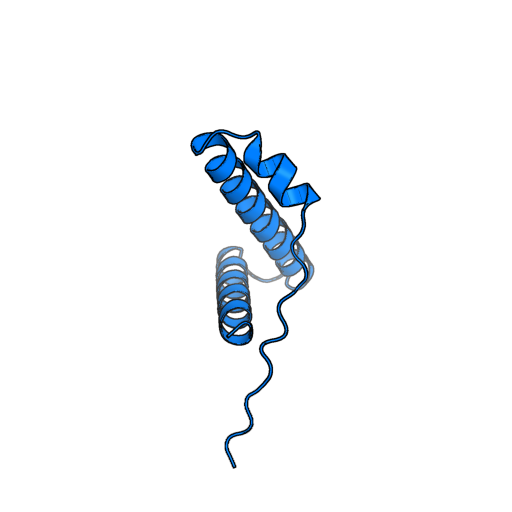.759 8.719 1.00 93.38 67 ILE A N 1
ATOM 542 C CA . ILE A 1 67 ? 1.245 -8.744 7.566 1.00 93.38 67 ILE A CA 1
ATOM 543 C C . ILE A 1 67 ? 2.549 -9.469 7.910 1.00 93.38 67 ILE A C 1
ATOM 545 O O . ILE A 1 67 ? 2.940 -10.364 7.170 1.00 93.38 67 ILE A O 1
ATOM 549 N N . GLU A 1 68 ? 3.155 -9.153 9.055 1.00 93.44 68 GLU A N 1
ATOM 550 C CA . GLU A 1 68 ? 4.370 -9.810 9.558 1.00 93.44 68 GLU A CA 1
ATOM 551 C C . GLU A 1 68 ? 4.177 -11.330 9.671 1.00 93.44 68 GLU A C 1
ATOM 553 O O . GLU A 1 68 ? 4.924 -12.106 9.083 1.00 93.44 68 GLU A O 1
ATOM 558 N N . TRP A 1 69 ? 3.080 -11.762 10.299 1.00 92.31 69 TRP A N 1
ATOM 559 C CA . TRP A 1 69 ? 2.739 -13.180 10.417 1.00 92.31 69 TRP A CA 1
ATOM 560 C C . TRP A 1 69 ? 2.531 -13.882 9.062 1.00 92.31 69 TRP A C 1
ATOM 562 O O . TRP A 1 69 ? 2.775 -15.080 8.938 1.00 92.31 69 TRP A O 1
ATOM 572 N N . GLN A 1 70 ? 2.056 -13.173 8.033 1.00 89.12 70 GLN A N 1
ATOM 573 C CA . GLN A 1 70 ? 1.929 -13.731 6.682 1.00 89.12 70 GLN A CA 1
ATOM 574 C C . GLN A 1 70 ? 3.283 -13.851 5.978 1.00 89.12 70 GLN A C 1
ATOM 576 O O . GLN A 1 70 ? 3.474 -14.785 5.202 1.00 89.12 70 GLN A O 1
ATOM 581 N N . GLU A 1 71 ? 4.211 -12.927 6.225 1.00 85.88 71 GLU A N 1
ATOM 582 C CA . GLU A 1 71 ? 5.570 -12.990 5.680 1.00 85.88 71 GLU A CA 1
ATOM 583 C C . GLU A 1 71 ? 6.366 -14.146 6.293 1.00 85.88 71 GLU A C 1
ATOM 585 O O . GLU A 1 71 ? 6.997 -14.897 5.554 1.00 85.88 71 GLU A O 1
ATOM 590 N N . GLU A 1 72 ? 6.245 -14.364 7.605 1.00 85.94 72 GLU A N 1
ATOM 591 C CA . GLU A 1 72 ? 6.876 -15.488 8.317 1.00 85.94 72 GLU A CA 1
ATOM 592 C C . GLU A 1 72 ? 6.419 -16.866 7.825 1.00 85.94 72 GLU A C 1
ATOM 594 O O . GLU A 1 72 ? 7.142 -17.837 7.982 1.00 85.94 72 GLU A O 1
ATOM 599 N N . ARG A 1 73 ? 5.212 -16.977 7.257 1.00 78.62 73 ARG A N 1
ATOM 600 C CA . ARG A 1 73 ? 4.659 -18.252 6.759 1.00 78.62 73 ARG A CA 1
ATOM 601 C C . ARG A 1 73 ? 4.991 -18.542 5.302 1.00 78.62 73 ARG A C 1
ATOM 603 O O . ARG A 1 73 ? 4.654 -19.620 4.816 1.00 78.62 73 ARG A O 1
ATOM 610 N N . LYS A 1 74 ? 5.539 -17.562 4.582 1.00 62.78 74 LYS A N 1
ATOM 611 C CA . LYS A 1 74 ? 5.943 -17.718 3.179 1.00 62.78 74 LYS A CA 1
ATOM 612 C C . LYS A 1 74 ? 7.353 -18.298 3.029 1.00 62.78 74 LYS A C 1
ATOM 614 O O . LYS A 1 74 ? 7.727 -18.621 1.905 1.00 62.78 74 LYS A O 1
ATOM 619 N N . TYR A 1 75 ? 8.094 -18.421 4.128 1.00 46.75 75 TYR A N 1
ATOM 620 C CA . TYR A 1 75 ? 9.445 -18.974 4.227 1.00 46.75 75 TYR A CA 1
ATOM 621 C C . TYR A 1 75 ? 9.509 -19.996 5.365 1.00 46.75 75 TYR A C 1
ATOM 623 O O . TYR A 1 75 ? 10.497 -20.760 5.388 1.00 46.75 75 TYR A O 1
#